Protein AF-A0A314L6D4-F1 (afdb_monomer_lite)

pLDDT: mean 76.56, std 16.5, range [42.06, 94.88]

Secondary structure (DSSP, 8-state):
-PPPPGGG--SEEEEEEE----SS----S-EEEEEEEEETTEEEEEEEEE-TT----

Organism: Nicotiana attenuata (NCBI:txid49451)

Sequence (57 aa):
MAGYRADDEYDYLFKLVLIGDSGSKSTIGIEFATKSLNIDNKVIKAQIWDTAGQERR

Foldseek 3Di:
DDDDDCVPDFPEEAEAEDDDAPPPDQPPDFDWDWDWDQDPNGIYIYIYTYPHNPPDD

Structure (mmCIF, N/CA/C/O backbone):
data_AF-A0A314L6D4-F1
#
_entry.id   AF-A0A314L6D4-F1
#
loop_
_atom_site.group_PDB
_atom_site.id
_atom_site.type_symbol
_atom_site.label_atom_id
_atom_site.label_alt_id
_atom_site.label_comp_id
_atom_site.label_asym_id
_atom_site.label_entity_id
_atom_site.label_seq_id
_atom_site.pdbx_PDB_ins_code
_atom_site.Cartn_x
_atom_site.Cartn_y
_atom_site.Cartn_z
_atom_site.occupancy
_atom_site.B_iso_or_equiv
_atom_site.auth_seq_id
_atom_site.auth_comp_id
_atom_site.auth_asym_id
_atom_site.auth_atom_id
_atom_site.pdbx_PDB_model_num
ATOM 1 N N . MET A 1 1 ? 1.690 20.783 21.768 1.00 42.06 1 MET A N 1
ATOM 2 C CA . MET A 1 1 ? 1.264 19.391 21.514 1.00 42.06 1 MET A CA 1
ATOM 3 C C . MET A 1 1 ? 0.478 19.395 20.220 1.00 42.06 1 MET A C 1
ATOM 5 O O . MET A 1 1 ? -0.615 19.944 20.204 1.00 42.06 1 MET A O 1
ATOM 9 N N . ALA A 1 2 ? 1.083 18.940 19.122 1.00 50.16 2 ALA A N 1
ATOM 10 C CA . ALA A 1 2 ? 0.419 18.898 17.823 1.00 50.16 2 ALA A CA 1
ATOM 11 C C . ALA A 1 2 ? -0.767 17.929 17.911 1.00 50.16 2 ALA A C 1
ATOM 13 O O . ALA A 1 2 ? -0.587 16.786 18.326 1.00 50.16 2 ALA A O 1
ATOM 14 N N . GLY 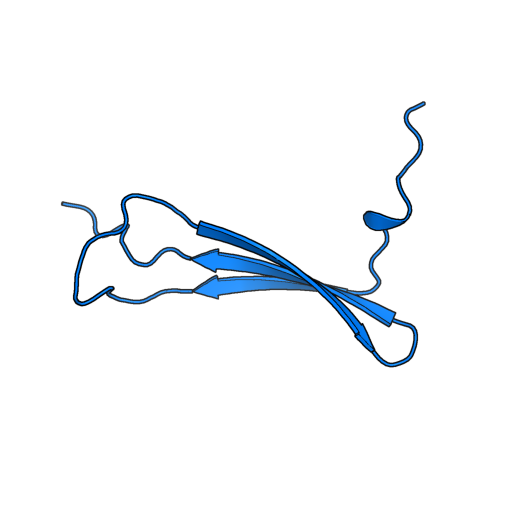A 1 3 ? -1.973 18.413 17.609 1.00 51.28 3 GLY A N 1
ATOM 15 C CA . GLY A 1 3 ? -3.173 17.585 17.613 1.00 51.28 3 GLY A CA 1
ATOM 16 C C . GLY A 1 3 ? -3.022 16.465 16.592 1.00 51.28 3 GLY A C 1
ATOM 17 O O . GLY A 1 3 ? -2.744 16.738 15.424 1.00 51.28 3 GLY A O 1
ATOM 18 N N . TYR A 1 4 ? -3.182 15.222 17.044 1.00 53.31 4 TYR A N 1
ATOM 19 C CA . TYR A 1 4 ? -3.379 14.083 16.157 1.00 53.31 4 TYR A CA 1
ATOM 20 C C . TYR A 1 4 ? -4.577 14.405 15.261 1.00 53.31 4 TYR A C 1
ATOM 22 O O . TYR A 1 4 ? -5.673 14.682 15.755 1.00 53.31 4 TYR A O 1
ATOM 30 N N . ARG A 1 5 ? -4.352 14.485 13.948 1.00 64.62 5 ARG A N 1
ATOM 31 C CA . ARG A 1 5 ? -5.428 14.733 12.991 1.00 64.62 5 ARG A CA 1
ATOM 32 C C . ARG A 1 5 ? -6.241 13.450 12.905 1.00 64.62 5 ARG A C 1
ATOM 34 O O . ARG A 1 5 ? -5.672 12.392 12.690 1.00 64.62 5 ARG A O 1
ATOM 41 N N . ALA A 1 6 ? -7.560 13.545 13.046 1.00 59.53 6 ALA A N 1
ATOM 42 C CA . ALA A 1 6 ? -8.461 12.394 12.938 1.00 59.53 6 ALA A CA 1
ATOM 43 C C . ALA A 1 6 ? -8.317 11.626 11.601 1.00 59.53 6 ALA A C 1
ATOM 45 O O . ALA A 1 6 ? -8.663 10.459 11.525 1.00 59.53 6 ALA A O 1
ATOM 46 N N . ASP A 1 7 ? -7.744 12.252 10.565 1.00 61.66 7 ASP A N 1
ATOM 47 C CA . ASP A 1 7 ? -7.411 11.623 9.272 1.00 61.66 7 ASP A CA 1
ATOM 48 C C . ASP A 1 7 ? -6.245 10.598 9.348 1.00 61.66 7 ASP A C 1
ATOM 50 O O . ASP A 1 7 ? -6.010 9.797 8.433 1.00 61.66 7 ASP A O 1
ATOM 54 N N . ASP A 1 8 ? -5.496 10.609 10.456 1.00 69.38 8 ASP A N 1
ATOM 55 C CA . ASP A 1 8 ? -4.478 9.610 10.789 1.00 69.38 8 ASP A CA 1
ATOM 56 C C . ASP A 1 8 ? -5.047 8.425 11.583 1.00 69.38 8 ASP A C 1
ATOM 58 O O . ASP A 1 8 ? -4.345 7.428 11.750 1.00 69.38 8 ASP A O 1
ATOM 62 N N . GLU A 1 9 ? -6.298 8.501 12.048 1.00 83.44 9 GLU A N 1
ATOM 63 C CA . GLU A 1 9 ? -6.959 7.404 12.751 1.00 83.44 9 GLU A CA 1
ATOM 64 C C . GLU A 1 9 ? -7.532 6.417 11.727 1.00 83.44 9 GLU A C 1
ATOM 66 O O . GLU A 1 9 ? -8.374 6.751 10.89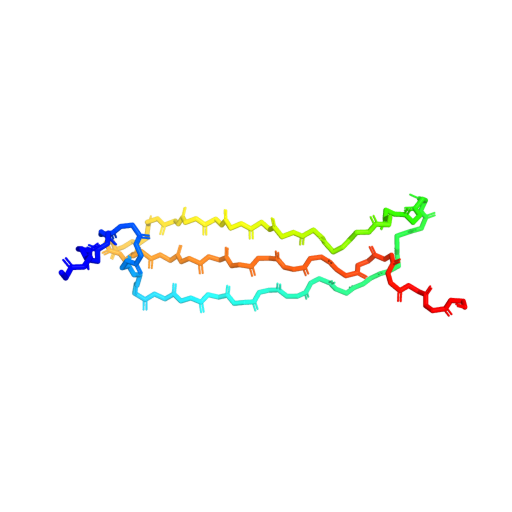4 1.00 83.44 9 GLU A O 1
ATOM 71 N N . TYR A 1 10 ? -7.017 5.192 11.746 1.00 88.88 10 TYR A N 1
ATOM 72 C CA . TYR A 1 10 ? -7.482 4.098 10.905 1.00 88.88 10 TYR A CA 1
ATOM 73 C C . TYR A 1 10 ? -7.618 2.836 11.746 1.00 88.88 10 TYR A C 1
ATOM 75 O O . TYR A 1 10 ? -6.779 2.556 12.602 1.00 88.88 10 TYR A O 1
ATOM 83 N N . ASP A 1 11 ? -8.645 2.040 11.464 1.00 93.62 11 ASP A N 1
ATOM 84 C CA . ASP A 1 11 ? -8.818 0.730 12.090 1.00 93.62 11 ASP A CA 1
ATOM 85 C C . ASP A 1 11 ? -7.835 -0.289 11.503 1.00 93.62 11 ASP A C 1
ATOM 87 O O . ASP A 1 11 ? -7.321 -1.155 12.212 1.00 93.62 11 ASP A O 1
ATOM 91 N N . TYR A 1 12 ? -7.558 -0.186 10.196 1.00 94.25 12 TYR A N 1
ATOM 92 C CA . TYR A 1 12 ? -6.670 -1.106 9.485 1.00 94.25 12 TYR A CA 1
ATOM 93 C C . TYR A 1 12 ? -5.766 -0.386 8.489 1.00 94.25 12 TYR A C 1
ATOM 95 O O . TYR A 1 12 ? -6.210 0.481 7.733 1.00 94.25 12 TYR A O 1
ATOM 103 N N . LEU A 1 13 ? -4.504 -0.818 8.440 1.00 94.44 13 LEU A N 1
ATOM 104 C CA . LEU A 1 13 ? -3.515 -0.384 7.459 1.00 94.44 13 LEU A CA 1
ATOM 105 C C . LEU A 1 13 ? -3.034 -1.572 6.629 1.00 94.44 13 LEU A C 1
ATOM 107 O O . LEU A 1 13 ? -2.449 -2.517 7.156 1.00 94.44 13 LEU A O 1
ATOM 111 N N . PHE A 1 14 ? -3.216 -1.481 5.317 1.00 94.06 14 PHE A N 1
ATOM 112 C CA . PHE A 1 14 ? -2.664 -2.417 4.349 1.00 94.06 14 PHE A CA 1
ATOM 113 C C . PHE A 1 14 ? -1.475 -1.779 3.642 1.00 94.06 14 PHE A C 1
ATOM 115 O O . PHE A 1 14 ? -1.589 -0.697 3.065 1.00 94.06 14 PHE A O 1
ATOM 122 N N . LYS A 1 15 ? -0.331 -2.465 3.661 1.00 92.50 15 LYS A N 1
ATOM 123 C CA . LYS A 1 15 ? 0.850 -2.088 2.885 1.00 92.50 15 LYS A CA 1
ATOM 124 C C . LYS A 1 15 ? 0.949 -3.008 1.676 1.00 92.50 15 LYS A C 1
ATOM 126 O O . LYS A 1 15 ? 1.183 -4.203 1.827 1.00 92.50 15 LYS A O 1
ATOM 131 N N . LEU A 1 16 ? 0.752 -2.442 0.494 1.00 90.31 16 LEU A N 1
ATOM 132 C CA . LEU A 1 16 ? 0.822 -3.134 -0.783 1.00 90.31 16 LEU A CA 1
ATOM 133 C C . LEU A 1 16 ? 2.118 -2.732 -1.480 1.00 90.31 16 LEU A C 1
ATOM 135 O O . LEU A 1 16 ? 2.396 -1.545 -1.631 1.00 90.31 16 LEU A O 1
ATOM 139 N N . VAL A 1 17 ? 2.908 -3.720 -1.889 1.00 88.31 17 VAL A N 1
ATOM 140 C CA . VAL A 1 17 ? 4.115 -3.514 -2.693 1.00 88.31 17 VAL A CA 1
ATOM 141 C C . VAL A 1 17 ? 3.880 -4.189 -4.033 1.00 88.31 17 VAL A C 1
ATOM 143 O O . VAL A 1 17 ? 3.688 -5.404 -4.085 1.00 88.31 17 VAL A O 1
ATOM 146 N N . LEU A 1 18 ? 3.848 -3.394 -5.097 1.00 84.56 18 LEU A N 1
ATOM 147 C CA . LEU A 1 18 ? 3.716 -3.887 -6.459 1.00 84.56 18 LEU A CA 1
ATOM 148 C C . LEU A 1 18 ? 5.121 -4.179 -6.987 1.00 84.56 18 LEU A C 1
ATOM 150 O O . LEU A 1 18 ? 5.994 -3.308 -6.994 1.00 84.56 18 LEU A O 1
ATOM 154 N N . ILE A 1 19 ? 5.335 -5.438 -7.365 1.00 80.69 19 ILE A N 1
ATOM 155 C CA . ILE A 1 19 ? 6.561 -5.932 -7.990 1.00 80.69 19 ILE A CA 1
ATOM 156 C C . ILE A 1 19 ? 6.212 -6.406 -9.399 1.00 80.69 19 ILE A C 1
ATOM 158 O O . ILE A 1 19 ? 5.232 -7.127 -9.592 1.00 80.69 19 ILE A O 1
ATOM 162 N N . GLY A 1 20 ? 6.993 -5.993 -10.388 1.00 73.62 20 GLY A N 1
ATOM 163 C CA . GLY A 1 20 ? 6.745 -6.335 -11.782 1.00 73.62 20 GLY A CA 1
ATOM 164 C C . GLY A 1 20 ? 7.701 -5.614 -12.719 1.00 73.62 20 GLY A C 1
ATOM 165 O O . GLY A 1 20 ? 8.323 -4.623 -12.344 1.00 73.62 20 GLY A O 1
ATOM 166 N N . ASP A 1 21 ? 7.828 -6.144 -13.929 1.00 67.00 21 ASP A N 1
ATOM 167 C CA . ASP A 1 21 ? 8.602 -5.533 -15.003 1.00 67.00 21 ASP A CA 1
ATOM 168 C C . ASP A 1 21 ? 7.676 -4.598 -15.801 1.00 67.00 21 ASP A C 1
ATOM 170 O O . ASP A 1 21 ? 6.649 -5.025 -16.342 1.00 67.00 21 ASP A O 1
ATOM 174 N N . SER A 1 22 ? 8.002 -3.305 -15.817 1.00 63.66 22 SER A N 1
ATOM 175 C CA . SER A 1 22 ? 7.315 -2.313 -16.642 1.00 63.66 22 SER A CA 1
ATOM 176 C C . SER A 1 22 ? 7.819 -2.471 -18.077 1.00 63.66 22 SER A C 1
ATOM 178 O O . SER A 1 22 ? 8.736 -1.778 -18.515 1.00 63.66 22 SER A O 1
ATOM 180 N N . GLY A 1 23 ? 7.210 -3.388 -18.833 1.00 60.78 23 GLY A N 1
ATOM 181 C CA . GLY A 1 23 ? 7.605 -3.731 -20.207 1.00 60.78 23 GLY A CA 1
ATOM 182 C C . GLY A 1 23 ? 7.598 -2.580 -21.233 1.00 60.78 23 GLY A C 1
ATOM 183 O O . GLY A 1 23 ? 7.871 -2.811 -22.410 1.00 60.78 23 GLY A O 1
ATOM 184 N N . SER A 1 24 ? 7.308 -1.336 -20.841 1.00 60.66 24 SER A N 1
ATOM 185 C CA . SER A 1 24 ? 7.507 -0.163 -21.690 1.00 60.66 24 SER A CA 1
ATOM 186 C C . SER A 1 24 ? 7.684 1.105 -20.849 1.00 60.66 24 SER A C 1
ATOM 188 O O . SER A 1 24 ? 6.712 1.639 -20.322 1.00 60.66 24 SER A O 1
ATOM 190 N N . LYS A 1 25 ? 8.922 1.615 -20.833 1.00 55.00 25 LYS A N 1
ATOM 191 C CA . LYS A 1 25 ? 9.438 2.774 -20.079 1.00 55.00 25 LYS A CA 1
ATOM 192 C C . LYS A 1 25 ? 9.652 2.496 -18.589 1.00 55.00 25 LYS A C 1
ATOM 194 O O . LYS A 1 25 ? 8.706 2.426 -17.814 1.00 55.00 25 LYS A O 1
ATOM 199 N N . SER A 1 26 ? 10.925 2.468 -18.184 1.00 54.53 26 SER A N 1
ATOM 200 C CA . SER A 1 26 ? 11.311 2.676 -16.790 1.00 54.53 26 SER A CA 1
ATOM 201 C C . SER A 1 26 ? 10.775 4.039 -16.348 1.00 54.53 26 SER A C 1
ATOM 203 O O . SER A 1 26 ? 11.311 5.087 -16.723 1.00 54.53 26 SER A O 1
ATOM 205 N N . THR A 1 27 ? 9.693 4.057 -15.580 1.00 52.19 27 THR A N 1
ATOM 206 C CA . THR A 1 27 ? 9.360 5.210 -14.751 1.00 52.19 27 THR A CA 1
ATOM 207 C C . THR A 1 27 ? 10.438 5.242 -13.676 1.00 52.19 27 THR A C 1
ATOM 209 O O . THR A 1 27 ? 10.495 4.386 -12.800 1.00 52.19 27 THR A O 1
ATOM 212 N N . ILE A 1 28 ? 11.388 6.170 -13.795 1.00 54.81 28 ILE A N 1
ATOM 213 C CA . ILE A 1 28 ? 12.388 6.401 -12.750 1.00 54.81 28 ILE A CA 1
ATOM 214 C C . ILE A 1 28 ? 11.626 6.976 -11.556 1.00 54.81 28 ILE A C 1
ATOM 216 O O . ILE A 1 28 ? 11.388 8.180 -11.488 1.00 54.81 28 ILE A O 1
ATOM 220 N N . GLY A 1 29 ? 11.189 6.118 -10.642 1.00 58.97 29 GLY A N 1
ATOM 221 C CA . GLY A 1 29 ? 10.471 6.566 -9.460 1.00 58.97 29 GLY A CA 1
ATOM 222 C C . GLY A 1 29 ? 9.745 5.433 -8.762 1.00 58.97 29 GLY A C 1
ATOM 223 O O . GLY A 1 29 ? 9.045 4.654 -9.389 1.00 58.97 29 GLY A O 1
ATOM 224 N N . ILE A 1 30 ? 9.913 5.367 -7.444 1.00 69.31 30 ILE A N 1
ATOM 225 C CA . ILE A 1 30 ? 8.983 4.640 -6.583 1.00 69.31 30 ILE A CA 1
ATOM 226 C C . ILE A 1 30 ? 7.720 5.498 -6.525 1.00 69.31 30 ILE A C 1
ATOM 228 O O . ILE A 1 30 ? 7.788 6.632 -6.041 1.00 69.31 30 ILE A O 1
ATOM 232 N N . GLU A 1 31 ? 6.589 4.995 -7.014 1.00 75.81 31 GLU A N 1
ATOM 233 C CA . GLU A 1 31 ? 5.314 5.696 -6.858 1.00 75.81 31 GLU A CA 1
ATOM 234 C C . GLU A 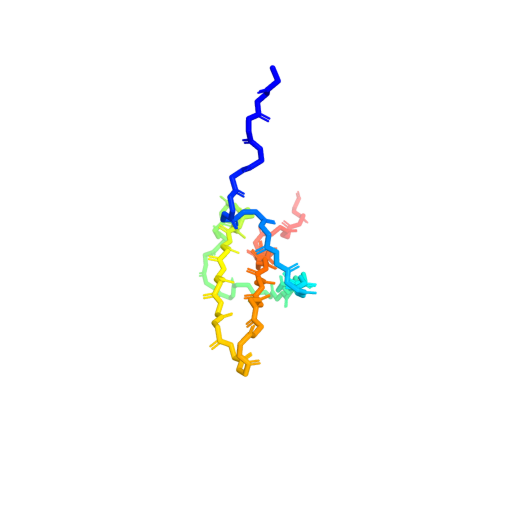1 31 ? 4.676 5.314 -5.522 1.00 75.81 31 GLU A C 1
ATOM 236 O O . GLU A 1 31 ? 4.584 4.139 -5.156 1.00 75.81 31 GLU A O 1
ATOM 241 N N . PHE A 1 32 ? 4.251 6.332 -4.773 1.00 85.88 32 PHE A N 1
ATOM 242 C CA . PHE A 1 32 ? 3.535 6.161 -3.518 1.00 85.88 32 PHE A CA 1
ATOM 243 C C . PHE A 1 32 ? 2.124 6.719 -3.654 1.00 85.88 32 PHE A C 1
ATOM 245 O O . P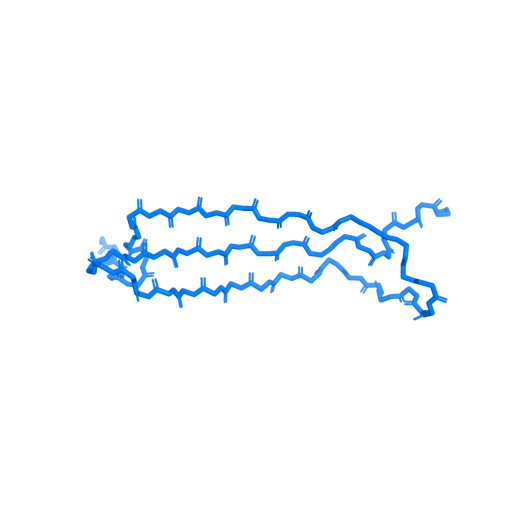HE A 1 32 ? 1.934 7.914 -3.883 1.00 85.88 32 PHE A O 1
ATOM 252 N N . ALA A 1 33 ? 1.135 5.855 -3.452 1.00 88.75 33 ALA A N 1
ATOM 253 C CA . ALA A 1 33 ? -0.264 6.244 -3.384 1.00 88.75 33 ALA A CA 1
ATOM 254 C C . ALA A 1 33 ? -0.871 5.793 -2.056 1.00 88.75 33 ALA A C 1
ATOM 256 O O . ALA A 1 33 ? -0.594 4.702 -1.558 1.00 88.75 33 ALA A O 1
ATOM 257 N N . THR A 1 34 ? -1.732 6.631 -1.482 1.00 91.06 34 THR A N 1
ATOM 258 C CA . THR A 1 34 ? -2.555 6.261 -0.329 1.00 91.06 34 THR A CA 1
ATOM 259 C C . THR A 1 34 ? -4.022 6.338 -0.710 1.00 91.06 34 THR A C 1
ATOM 261 O O . THR A 1 34 ? -4.465 7.309 -1.323 1.00 91.06 34 THR A O 1
ATOM 264 N N . LYS A 1 35 ? -4.786 5.319 -0.323 1.00 92.19 35 LYS A N 1
ATOM 265 C CA . LYS A 1 35 ? -6.237 5.282 -0.474 1.00 92.19 35 LYS A CA 1
ATOM 266 C C . LYS A 1 35 ? -6.875 4.966 0.869 1.00 92.19 35 LYS A C 1
ATOM 268 O O . LYS A 1 35 ? -6.517 3.972 1.488 1.00 92.19 35 LYS A O 1
ATOM 273 N N . SER A 1 36 ? -7.842 5.776 1.280 1.00 92.50 36 SER A N 1
ATOM 274 C CA . SER A 1 36 ? -8.684 5.490 2.443 1.00 92.50 36 SER A CA 1
ATOM 275 C C . SER A 1 36 ? -10.082 5.086 1.981 1.00 92.5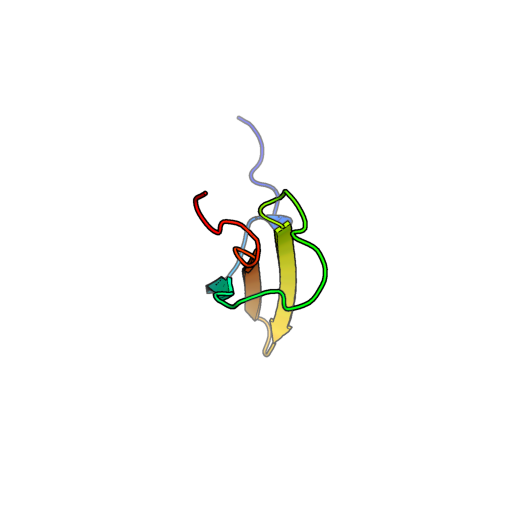0 36 SER A C 1
ATOM 277 O O . SER A 1 36 ? -10.620 5.664 1.031 1.00 92.50 36 SER A O 1
ATOM 279 N N . LEU A 1 37 ? -10.652 4.074 2.625 1.00 92.62 37 LEU A N 1
ATOM 280 C CA . LEU A 1 37 ? -11.973 3.517 2.348 1.00 92.62 37 LEU A CA 1
ATOM 281 C C . LEU A 1 37 ? -12.725 3.355 3.669 1.00 92.62 37 LEU A C 1
ATOM 283 O O . LEU A 1 37 ? -12.142 2.916 4.654 1.00 92.62 37 LEU A O 1
ATOM 287 N N . ASN A 1 38 ? -14.019 3.667 3.669 1.00 94.25 38 ASN A N 1
ATOM 288 C CA . ASN A 1 38 ? -14.906 3.394 4.797 1.00 94.25 38 ASN A CA 1
ATOM 289 C C . ASN A 1 38 ? -15.744 2.159 4.468 1.00 94.25 38 ASN A C 1
ATOM 291 O O . ASN A 1 38 ? -16.518 2.190 3.510 1.00 94.25 38 ASN A O 1
ATOM 295 N N . ILE A 1 39 ? -15.570 1.080 5.229 1.00 94.06 39 ILE A N 1
ATOM 296 C CA . ILE A 1 39 ? -16.299 -0.186 5.058 1.00 94.06 39 ILE A CA 1
ATOM 297 C C . ILE A 1 39 ? -16.788 -0.624 6.439 1.00 94.06 39 ILE A C 1
ATOM 299 O O . ILE A 1 39 ? -15.986 -0.711 7.360 1.00 94.06 39 ILE A O 1
ATOM 303 N N . ASP A 1 40 ? -18.090 -0.871 6.596 1.00 94.69 40 ASP A N 1
ATOM 304 C CA . ASP A 1 40 ? -18.704 -1.312 7.862 1.00 94.69 40 ASP A CA 1
ATOM 305 C C . ASP A 1 40 ? -18.298 -0.461 9.085 1.00 94.69 40 ASP A C 1
ATOM 307 O O . ASP A 1 40 ? -17.908 -0.983 10.129 1.00 94.69 40 ASP A O 1
ATOM 311 N N . ASN A 1 41 ? -18.362 0.871 8.942 1.00 92.31 41 ASN A N 1
ATOM 312 C CA . ASN A 1 41 ? -17.928 1.863 9.941 1.00 92.31 41 ASN A CA 1
ATOM 313 C C . ASN A 1 41 ? -16.451 1.767 10.363 1.00 92.31 41 ASN A C 1
ATOM 315 O O . ASN A 1 41 ? -16.074 2.339 11.382 1.00 92.31 41 ASN A O 1
ATOM 319 N N . LYS A 1 42 ? -15.618 1.077 9.583 1.00 93.38 42 LYS A N 1
ATOM 320 C CA . LYS A 1 42 ? -14.173 0.989 9.787 1.00 93.38 42 LYS A CA 1
ATOM 321 C C . LYS A 1 42 ? -13.437 1.751 8.700 1.00 93.38 42 LYS A C 1
ATOM 323 O O . LYS A 1 42 ? -13.762 1.637 7.513 1.00 93.38 42 LYS A O 1
ATOM 328 N N . VAL A 1 43 ? -12.418 2.493 9.108 1.00 93.88 43 VAL A N 1
ATOM 329 C CA . VAL A 1 43 ? -11.521 3.222 8.216 1.00 93.88 43 VAL A CA 1
ATOM 330 C C . VAL A 1 43 ? -10.372 2.298 7.826 1.00 93.88 43 VAL A C 1
ATOM 332 O O . VAL A 1 43 ? -9.547 1.898 8.649 1.00 93.88 43 VAL A O 1
ATOM 335 N N . ILE A 1 44 ? -10.303 1.964 6.542 1.00 94.75 44 ILE A N 1
ATOM 336 C CA . ILE A 1 44 ? -9.244 1.143 5.963 1.00 94.75 44 ILE A CA 1
ATOM 337 C C . ILE A 1 44 ? -8.326 2.035 5.137 1.00 94.75 44 ILE A C 1
ATOM 339 O O . ILE A 1 44 ? -8.757 2.644 4.157 1.00 94.75 44 ILE A O 1
ATOM 343 N N . LYS 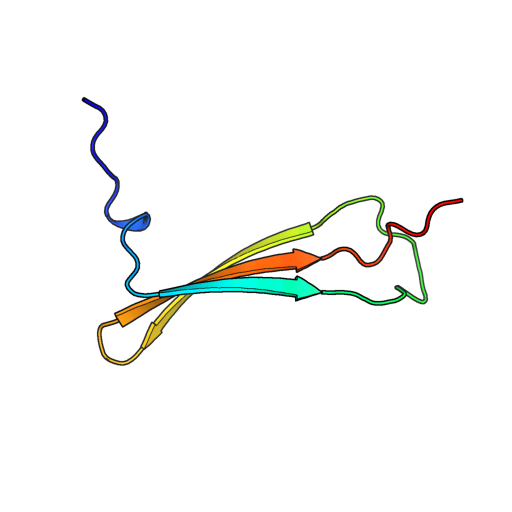A 1 45 ? -7.043 2.070 5.498 1.00 94.69 45 LYS A N 1
ATOM 344 C CA . LYS A 1 45 ? -5.994 2.796 4.777 1.00 94.69 45 LYS A CA 1
ATOM 345 C C . LYS A 1 45 ? -5.138 1.803 3.998 1.00 94.69 45 LYS A C 1
ATOM 347 O O . LYS A 1 45 ? -4.613 0.847 4.557 1.00 94.69 45 LYS A O 1
ATOM 352 N N . ALA A 1 46 ? -4.983 2.025 2.704 1.00 94.88 46 ALA A N 1
ATOM 353 C CA . ALA A 1 46 ? -4.106 1.262 1.830 1.00 94.88 46 ALA A CA 1
ATOM 354 C C . ALA A 1 46 ? -2.955 2.158 1.371 1.00 94.88 46 ALA A C 1
ATOM 356 O O . ALA A 1 46 ? -3.185 3.222 0.798 1.00 94.88 46 ALA A O 1
ATOM 357 N N . GLN A 1 47 ? -1.724 1.725 1.622 1.00 93.62 47 GLN A N 1
ATOM 358 C CA . GLN A 1 47 ? -0.502 2.351 1.128 1.00 93.62 47 GLN A CA 1
ATOM 359 C C . GLN A 1 47 ? 0.089 1.477 0.034 1.00 93.62 47 GLN A C 1
ATOM 361 O O . GLN A 1 47 ? 0.439 0.325 0.289 1.00 93.62 47 GLN A O 1
ATOM 366 N N . ILE A 1 48 ? 0.204 2.024 -1.167 1.00 91.50 48 ILE A N 1
ATOM 367 C CA . ILE A 1 48 ? 0.668 1.320 -2.356 1.00 91.50 48 ILE A CA 1
ATOM 368 C C . ILE A 1 48 ? 2.045 1.865 -2.710 1.00 91.50 48 ILE A C 1
ATOM 370 O O . ILE A 1 48 ? 2.215 3.072 -2.876 1.00 91.50 48 ILE A O 1
ATOM 374 N N . TRP A 1 49 ? 3.005 0.954 -2.790 1.00 87.88 49 TRP A N 1
ATOM 375 C CA . TRP A 1 49 ? 4.378 1.201 -3.197 1.00 87.88 49 TRP A CA 1
ATOM 376 C C . TRP A 1 49 ? 4.589 0.504 -4.533 1.00 87.88 49 TRP A C 1
ATOM 378 O O . TRP A 1 49 ? 4.645 -0.727 -4.566 1.00 87.88 49 TRP A O 1
ATOM 388 N N . ASP A 1 50 ? 4.683 1.265 -5.618 1.00 82.69 50 ASP A N 1
ATOM 389 C CA . ASP A 1 50 ? 5.083 0.706 -6.906 1.00 82.69 50 ASP A CA 1
ATOM 390 C C . ASP A 1 50 ? 6.608 0.699 -7.024 1.00 82.69 50 ASP A C 1
ATOM 392 O O . ASP A 1 50 ? 7.270 1.713 -6.789 1.00 82.69 50 ASP A O 1
ATOM 396 N N . THR A 1 51 ? 7.169 -0.471 -7.326 1.00 78.00 51 THR A N 1
ATOM 397 C CA . THR A 1 51 ? 8.617 -0.682 -7.481 1.00 78.00 51 THR A CA 1
ATOM 398 C C . THR A 1 51 ? 9.005 -1.117 -8.894 1.00 78.00 51 THR A C 1
ATOM 400 O O . THR A 1 51 ? 10.196 -1.317 -9.161 1.00 78.00 51 THR A O 1
ATOM 403 N N . ALA A 1 52 ? 8.032 -1.243 -9.806 1.00 66.88 52 ALA A N 1
ATOM 404 C CA . ALA A 1 52 ? 8.292 -1.522 -11.212 1.00 66.88 52 ALA A CA 1
ATOM 405 C C . ALA A 1 52 ? 9.120 -0.374 -11.822 1.00 66.88 52 ALA A C 1
ATOM 407 O O . ALA A 1 52 ? 8.686 0.772 -11.848 1.00 66.88 52 ALA A O 1
ATOM 408 N N . GLY A 1 53 ? 10.347 -0.668 -12.269 1.00 60.81 53 GLY A N 1
ATOM 409 C CA . GLY A 1 53 ? 11.307 0.337 -12.762 1.00 60.81 53 GLY A CA 1
ATOM 410 C C . GLY A 1 53 ? 12.579 0.514 -11.916 1.00 60.81 53 GLY A C 1
ATOM 411 O O . GLY A 1 53 ? 13.473 1.254 -12.319 1.00 60.81 53 GLY A O 1
ATOM 412 N N . GLN A 1 54 ? 12.719 -0.194 -10.786 1.00 60.12 54 GLN A N 1
ATOM 413 C CA . GLN A 1 54 ? 13.987 -0.351 -10.038 1.00 60.12 54 GLN A CA 1
ATOM 414 C C . GLN A 1 54 ? 14.799 -1.568 -10.520 1.00 60.12 54 GLN A C 1
ATOM 416 O O . GLN A 1 54 ? 15.369 -2.334 -9.739 1.00 60.12 54 GLN A O 1
ATOM 421 N N . GLU A 1 55 ? 14.842 -1.785 -11.828 1.00 57.09 55 GLU A N 1
ATOM 422 C CA . GLU A 1 55 ? 15.759 -2.751 -12.421 1.00 57.09 55 GLU A CA 1
ATOM 423 C C . GLU A 1 55 ? 17.185 -2.182 -12.368 1.00 57.09 55 GLU A C 1
ATOM 425 O O . GLU A 1 55 ? 17.533 -1.217 -13.048 1.00 57.09 55 GLU A O 1
ATOM 430 N N . ARG A 1 56 ? 18.005 -2.755 -11.476 1.00 59.53 56 ARG A N 1
ATOM 431 C CA . ARG A 1 56 ? 19.427 -2.429 -11.320 1.00 59.53 56 ARG A CA 1
ATOM 432 C C . ARG A 1 56 ? 20.152 -2.739 -12.633 1.00 59.53 56 ARG A C 1
ATOM 434 O O . ARG A 1 56 ? 20.429 -3.906 -12.908 1.00 59.53 56 ARG A O 1
ATOM 441 N N . ARG A 1 57 ? 20.459 -1.714 -13.424 1.00 52.69 57 ARG A N 1
ATOM 442 C CA . ARG A 1 57 ? 21.656 -1.733 -14.271 1.00 52.69 57 ARG A CA 1
ATOM 443 C C . ARG A 1 57 ? 22.834 -1.172 -13.494 1.00 52.69 57 ARG A C 1
ATOM 445 O O . ARG A 1 57 ? 22.601 -0.260 -12.670 1.00 52.69 57 ARG A O 1
#

InterPro domains:
  IPR001806 Small GTPase [PF00071] (24-56)
  IPR027417 P-loop containing nucleoside triphosphate hydrolase [G3DSA:3.40.50.300] (2-57)
  IPR027417 P-loop containing nucleoside triphosphate hydrolase [SSF52540] (9-56)
  IPR050209 Membrane trafficking Rab GTPases [PTHR47979] (9-56)

Radius of gyration: 15.57 Å; chains: 1; bounding box: 40×26×43 Å